Protein AF-A0A2D6PAX1-F1 (afdb_monomer_lite)

pLDDT: mean 83.86, std 14.82, range [37.62, 95.5]

Sequence (91 aa):
MGKTKLAYLSLKNISEGCFSDEYAINVENYWGETTSGFFEKQHVKEGMLEVKVVEEKGNMVSIIVPGRFIEGNEEAGMGNFITVNRKTIIP

Radius of gyration: 12.45 Å; chains: 1; bounding box: 28×24×34 Å

Foldseek 3Di:
DDDKDKWKFQFDDWAQDPDNQWIWTWDQAAVRDIWIWIDGVVQADPRIGIWIFDDDDPQKTKIAGPGGTPDDPPDDPPGDIGIHGNVRIGD

Structure (mmCIF, N/CA/C/O backbo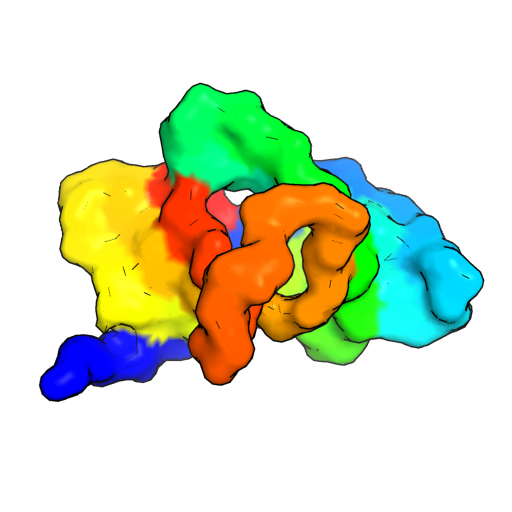ne):
data_AF-A0A2D6PAX1-F1
#
_entry.id   AF-A0A2D6PAX1-F1
#
loop_
_atom_site.group_PDB
_atom_site.id
_atom_site.type_sy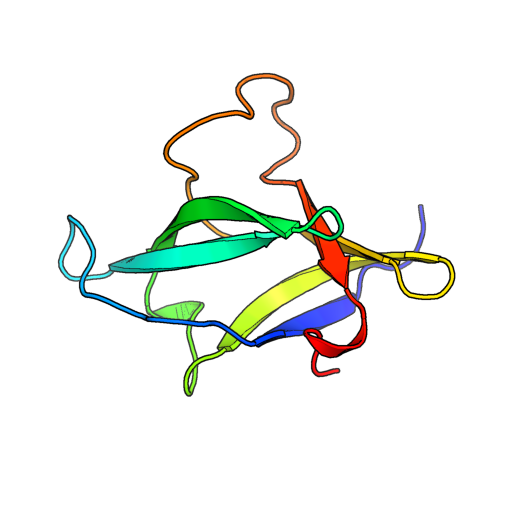mbol
_atom_site.label_atom_id
_atom_site.label_alt_id
_atom_site.label_comp_id
_atom_site.label_asym_id
_atom_site.label_entity_id
_atom_site.label_seq_id
_atom_site.pdbx_PDB_ins_code
_atom_site.Cartn_x
_atom_site.Cartn_y
_atom_site.Cartn_z
_atom_site.occupancy
_atom_site.B_iso_or_equiv
_atom_site.auth_seq_id
_atom_site.auth_comp_id
_atom_site.auth_as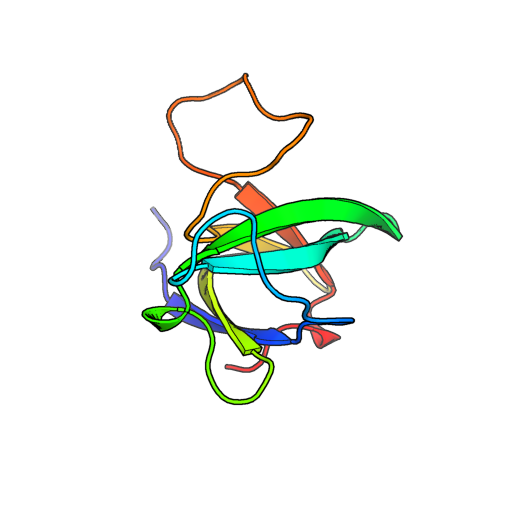ym_id
_atom_site.auth_atom_id
_atom_site.pdbx_PDB_model_num
ATOM 1 N N . MET A 1 1 ? -2.067 -10.847 21.616 1.00 49.34 1 MET A N 1
ATOM 2 C CA . MET A 1 1 ? -1.814 -10.349 20.246 1.00 49.34 1 MET A CA 1
ATOM 3 C C . MET A 1 1 ? -3.155 -10.199 19.550 1.00 49.34 1 MET A C 1
ATOM 5 O O . MET A 1 1 ? -3.947 -11.132 19.617 1.00 49.34 1 MET A O 1
ATOM 9 N N . GLY A 1 2 ? -3.448 -9.027 18.978 1.00 58.53 2 GLY A N 1
ATOM 10 C CA . GLY A 1 2 ? -4.664 -8.823 18.182 1.00 58.53 2 GLY A CA 1
ATOM 11 C C . GLY A 1 2 ? -4.677 -9.749 16.962 1.00 58.53 2 GLY A C 1
ATOM 12 O O . GLY A 1 2 ? -3.617 -10.147 16.480 1.00 58.53 2 GLY A O 1
ATOM 13 N N . LYS A 1 3 ? -5.865 -10.138 16.489 1.00 70.50 3 LYS A N 1
ATOM 14 C CA . LYS A 1 3 ? -5.992 -10.931 15.259 1.00 70.50 3 LYS A CA 1
ATOM 15 C C . LYS A 1 3 ? -5.556 -10.060 14.082 1.00 70.50 3 LYS A C 1
ATOM 17 O O . LYS A 1 3 ? -6.142 -9.002 13.871 1.00 70.50 3 LYS A O 1
ATOM 22 N N . THR A 1 4 ? -4.548 -10.495 13.333 1.00 83.38 4 THR A N 1
ATOM 23 C CA . THR A 1 4 ? -4.205 -9.865 12.056 1.00 83.38 4 THR A CA 1
ATOM 24 C C . THR A 1 4 ? -5.266 -10.218 11.018 1.00 83.38 4 THR A C 1
ATOM 26 O O . THR A 1 4 ? -5.797 -11.332 11.023 1.00 83.38 4 THR A O 1
ATOM 29 N N . LYS A 1 5 ? -5.598 -9.272 10.137 1.00 90.81 5 LYS A N 1
ATOM 30 C CA . LYS A 1 5 ? -6.501 -9.509 8.999 1.00 90.81 5 LYS A CA 1
ATOM 31 C C . LYS A 1 5 ? -5.832 -9.099 7.693 1.00 90.81 5 LYS A C 1
ATOM 33 O O . LYS A 1 5 ? -5.055 -8.146 7.680 1.00 90.81 5 LYS A O 1
ATOM 38 N N . LEU A 1 6 ? -6.124 -9.830 6.621 1.00 91.88 6 LEU A N 1
ATOM 39 C CA . LEU A 1 6 ? -5.756 -9.418 5.268 1.00 91.88 6 LEU A CA 1
ATOM 40 C C . LEU A 1 6 ? -6.646 -8.249 4.840 1.00 91.88 6 LEU A C 1
ATOM 42 O O . LEU A 1 6 ? -7.802 -8.178 5.253 1.00 91.88 6 LEU A O 1
ATOM 46 N N . ALA A 1 7 ? -6.067 -7.330 4.079 1.00 94.00 7 ALA A N 1
ATOM 47 C CA . ALA A 1 7 ? -6.741 -6.202 3.454 1.00 94.00 7 ALA A CA 1
ATOM 48 C C . ALA A 1 7 ? -5.918 -5.743 2.241 1.00 94.00 7 ALA A C 1
ATOM 50 O O . ALA A 1 7 ? -4.816 -6.241 1.997 1.00 94.00 7 ALA A O 1
ATOM 51 N N . TYR A 1 8 ? -6.421 -4.743 1.528 1.00 94.12 8 TYR A N 1
ATOM 52 C CA . TYR A 1 8 ? -5.754 -4.151 0.379 1.00 94.12 8 TYR A CA 1
ATOM 53 C C . TYR A 1 8 ? -5.486 -2.663 0.606 1.00 94.12 8 TYR A C 1
ATOM 55 O O . TYR A 1 8 ? -6.373 -1.905 0.991 1.00 94.12 8 TYR A O 1
ATOM 63 N N . LEU A 1 9 ? -4.255 -2.226 0.364 1.00 93.19 9 LEU A N 1
ATOM 64 C CA . LEU A 1 9 ? -3.874 -0.821 0.340 1.00 93.19 9 LEU A CA 1
ATOM 65 C C . LEU A 1 9 ? -4.030 -0.286 -1.085 1.00 93.19 9 LEU A C 1
ATOM 67 O O . LEU A 1 9 ? -3.372 -0.768 -2.007 1.00 93.19 9 LEU A O 1
ATOM 71 N N . SER A 1 10 ? -4.862 0.738 -1.264 1.00 92.31 10 SER A N 1
ATOM 72 C CA . SER A 1 10 ? -4.946 1.468 -2.529 1.00 92.31 10 SER A CA 1
ATOM 73 C C . SER A 1 10 ? -3.615 2.156 -2.815 1.00 92.31 10 SER A C 1
ATOM 75 O O . SER A 1 10 ? -3.139 2.953 -2.004 1.00 92.31 10 SER A O 1
ATOM 77 N N . LEU A 1 11 ? -3.043 1.894 -3.986 1.00 89.00 11 LEU A N 1
ATOM 78 C CA . LEU A 1 11 ? -1.782 2.494 -4.396 1.00 89.00 11 LEU A CA 1
ATOM 79 C C . LEU A 1 11 ? -2.017 3.745 -5.239 1.00 89.00 11 LEU A C 1
ATOM 81 O O . LEU A 1 11 ? -3.017 3.865 -5.949 1.00 89.00 11 LEU A O 1
ATOM 85 N N . LYS A 1 12 ? -1.062 4.674 -5.183 1.00 82.25 12 LYS A N 1
ATOM 86 C CA . LYS A 1 12 ? -0.962 5.796 -6.118 1.00 82.25 12 LYS A CA 1
ATOM 87 C C . LYS A 1 12 ? 0.323 5.620 -6.920 1.00 82.25 12 LYS A C 1
ATOM 89 O O . LYS A 1 12 ? 1.364 5.376 -6.324 1.00 82.25 12 LYS A O 1
ATOM 94 N N . ASN A 1 13 ? 0.246 5.802 -8.239 1.00 81.19 13 ASN A N 1
ATOM 95 C CA . ASN A 1 13 ? 1.392 5.799 -9.158 1.00 81.19 13 ASN A CA 1
ATOM 96 C C . ASN A 1 13 ? 2.247 4.522 -9.072 1.00 81.19 13 ASN A C 1
ATOM 98 O O . ASN A 1 13 ? 3.238 4.463 -8.349 1.00 81.19 13 ASN A O 1
ATOM 102 N N . ILE A 1 14 ? 1.853 3.510 -9.842 1.00 90.25 14 ILE A N 1
ATOM 103 C CA . ILE A 1 14 ? 2.601 2.258 -9.989 1.00 90.25 14 ILE A CA 1
ATOM 104 C C . ILE A 1 14 ? 3.498 2.388 -11.216 1.00 90.25 14 ILE A C 1
ATOM 106 O O . ILE A 1 14 ? 3.011 2.715 -12.299 1.00 90.25 14 ILE A O 1
ATOM 110 N N . SER A 1 15 ? 4.790 2.124 -11.053 1.00 91.75 15 SER A N 1
ATOM 111 C CA . SER A 1 15 ? 5.744 2.039 -12.158 1.00 91.75 15 SER A CA 1
ATOM 112 C C . SER A 1 15 ? 6.510 0.721 -12.116 1.00 91.75 15 SER A C 1
ATOM 114 O O . SER A 1 15 ? 6.520 0.026 -11.099 1.00 91.75 15 SER A O 1
ATOM 116 N N . GLU A 1 16 ? 7.166 0.368 -13.220 1.00 92.44 16 GLU A N 1
ATOM 117 C CA . GLU A 1 16 ? 8.056 -0.797 -13.260 1.00 92.44 16 GLU A CA 1
ATOM 118 C C . GLU A 1 16 ? 9.184 -0.656 -12.225 1.00 92.44 16 GLU A C 1
ATOM 120 O O . GLU A 1 16 ? 9.716 0.438 -12.011 1.00 92.44 16 GLU A O 1
ATOM 125 N N . GLY A 1 17 ? 9.490 -1.760 -11.539 1.00 87.62 17 GLY A N 1
ATOM 126 C CA . GLY A 1 17 ? 10.563 -1.841 -10.555 1.00 87.62 17 GLY A CA 1
ATOM 127 C C . GLY A 1 17 ? 11.950 -1.987 -11.186 1.00 87.62 17 GLY A C 1
ATOM 128 O O . GLY A 1 17 ? 12.119 -1.962 -12.404 1.00 87.62 17 GLY A O 1
ATOM 129 N N . CYS A 1 18 ? 12.962 -2.154 -10.331 1.00 84.44 18 CYS A N 1
ATOM 130 C CA . CYS A 1 18 ? 14.333 -2.433 -10.770 1.00 84.44 18 CYS A CA 1
ATOM 131 C C . CYS A 1 18 ? 14.452 -3.837 -11.392 1.00 84.44 18 CYS A C 1
ATOM 133 O O . CYS A 1 18 ? 15.199 -4.041 -12.350 1.00 84.44 18 CYS A O 1
ATOM 135 N N . PHE A 1 19 ? 13.680 -4.793 -10.867 1.00 86.38 19 PHE A N 1
ATOM 136 C CA . PHE A 1 19 ? 13.581 -6.157 -11.374 1.00 86.38 19 PHE A CA 1
ATOM 137 C C . PHE A 1 19 ? 12.261 -6.381 -12.123 1.00 86.38 19 PHE A C 1
ATOM 139 O O . PHE A 1 19 ? 11.249 -5.734 -11.854 1.00 86.38 19 PHE A O 1
ATOM 146 N N . SER A 1 20 ? 12.268 -7.313 -13.083 1.00 87.50 20 SER A N 1
ATOM 147 C CA . SER A 1 20 ? 11.133 -7.566 -13.986 1.00 87.50 20 SER A CA 1
ATOM 148 C C . SER A 1 20 ? 9.859 -8.044 -13.282 1.00 87.50 20 SER A C 1
ATOM 150 O O . SER A 1 20 ? 8.762 -7.929 -13.831 1.00 87.50 20 SER A O 1
ATOM 152 N N . ASP A 1 21 ? 10.003 -8.610 -12.090 1.00 90.62 21 ASP A N 1
ATOM 153 C CA . ASP A 1 21 ? 8.955 -9.162 -11.235 1.00 90.62 21 ASP A CA 1
ATOM 154 C C . ASP A 1 21 ? 8.524 -8.207 -10.113 1.00 90.62 21 ASP A C 1
ATOM 156 O O . ASP A 1 21 ? 7.715 -8.586 -9.266 1.00 90.62 21 ASP A O 1
ATOM 160 N N . GLU A 1 22 ? 8.983 -6.954 -10.137 1.00 91.38 22 GLU A N 1
ATOM 161 C CA . GLU A 1 22 ? 8.665 -5.946 -9.128 1.00 91.38 22 GLU A CA 1
ATOM 162 C C . GLU A 1 22 ? 7.970 -4.713 -9.721 1.00 91.38 22 GLU A C 1
ATOM 164 O O . GLU A 1 22 ? 8.171 -4.331 -10.876 1.00 91.38 22 GLU A O 1
ATOM 169 N N . TYR A 1 23 ? 7.172 -4.050 -8.888 1.00 92.06 23 TYR A N 1
ATOM 170 C CA . TYR A 1 23 ? 6.732 -2.676 -9.089 1.00 92.06 23 TYR A CA 1
ATOM 171 C C . TYR A 1 23 ? 7.453 -1.744 -8.118 1.00 92.06 23 TYR A C 1
ATOM 173 O O . TYR A 1 23 ? 7.648 -2.086 -6.952 1.00 92.06 23 TYR A O 1
ATOM 181 N N . ALA A 1 24 ? 7.784 -0.543 -8.585 1.00 91.12 24 ALA A N 1
ATOM 182 C CA . ALA A 1 24 ? 8.134 0.584 -7.731 1.00 91.12 24 ALA A CA 1
ATOM 183 C C . ALA A 1 24 ? 6.856 1.358 -7.385 1.00 91.12 24 ALA A C 1
ATOM 185 O O . ALA A 1 24 ? 6.092 1.751 -8.272 1.00 91.12 24 ALA A O 1
ATOM 186 N N . ILE A 1 25 ? 6.599 1.539 -6.092 1.00 89.44 25 ILE A N 1
ATOM 187 C CA . ILE A 1 25 ? 5.361 2.122 -5.573 1.00 89.44 25 ILE A CA 1
ATOM 188 C C . ILE A 1 25 ? 5.695 3.137 -4.486 1.00 89.44 25 ILE A C 1
ATOM 190 O O . ILE A 1 25 ? 6.550 2.905 -3.631 1.00 89.44 25 ILE A O 1
ATOM 194 N N . ASN A 1 26 ? 4.961 4.245 -4.494 1.00 88.06 26 ASN A N 1
ATOM 195 C CA . ASN A 1 26 ? 4.997 5.251 -3.444 1.00 88.06 26 ASN A CA 1
ATOM 196 C C . ASN A 1 26 ? 3.819 5.054 -2.488 1.00 88.06 26 ASN A C 1
ATOM 198 O O . ASN A 1 26 ? 2.660 5.041 -2.908 1.00 88.06 26 ASN A O 1
ATOM 202 N N . VAL A 1 27 ? 4.114 4.930 -1.198 1.00 87.06 27 VAL A N 1
ATOM 203 C CA . VAL A 1 27 ? 3.110 4.821 -0.139 1.00 87.06 27 VAL A CA 1
ATOM 204 C C . VAL A 1 27 ? 3.122 6.099 0.687 1.00 87.06 27 VAL A C 1
ATOM 206 O O . VAL A 1 27 ? 4.148 6.484 1.236 1.00 87.06 27 VAL A O 1
ATOM 209 N N . GLU A 1 28 ? 1.967 6.753 0.773 1.00 88.38 28 GLU A N 1
ATOM 210 C CA . GLU A 1 28 ? 1.740 7.913 1.637 1.00 88.38 28 GLU A CA 1
ATOM 211 C C . GLU A 1 28 ? 1.323 7.417 3.028 1.00 88.38 28 GLU A C 1
ATOM 213 O O . GLU A 1 28 ? 0.338 6.682 3.167 1.00 88.38 28 GLU A O 1
ATOM 218 N N . ASN A 1 29 ? 2.078 7.784 4.061 1.00 90.25 29 ASN A N 1
ATOM 219 C CA . ASN A 1 29 ? 1.755 7.442 5.439 1.00 90.25 29 ASN A CA 1
ATOM 220 C C . ASN A 1 29 ? 0.658 8.368 6.002 1.00 90.25 29 ASN A C 1
ATOM 222 O O . ASN A 1 29 ? 0.200 9.316 5.366 1.00 90.25 29 ASN A O 1
ATOM 226 N N . TYR A 1 30 ? 0.205 8.093 7.224 1.00 90.62 30 TYR A N 1
ATOM 227 C CA . TYR A 1 30 ? -0.854 8.863 7.878 1.00 90.62 30 TYR A CA 1
ATOM 228 C C . TYR A 1 30 ? -0.511 10.353 8.059 1.00 90.62 30 TYR A C 1
ATOM 230 O O . TYR A 1 30 ? -1.416 11.187 8.074 1.00 90.62 30 TYR A O 1
ATOM 238 N N . TRP A 1 31 ? 0.777 10.682 8.178 1.00 89.44 31 TRP A N 1
ATOM 239 C CA . TRP A 1 31 ? 1.281 12.047 8.337 1.00 89.44 31 TRP A CA 1
ATOM 240 C C . TRP A 1 31 ? 1.492 12.774 6.999 1.00 89.44 31 TRP A C 1
ATOM 242 O O . TRP A 1 31 ? 1.860 13.946 6.997 1.00 89.44 31 TRP A O 1
ATOM 252 N N . GLY A 1 32 ? 1.201 12.118 5.870 1.00 88.00 32 GLY A N 1
ATOM 253 C CA . GLY A 1 32 ? 1.346 12.679 4.526 1.00 88.00 32 GLY A CA 1
ATOM 254 C C . GLY A 1 32 ? 2.760 12.566 3.955 1.00 88.00 32 GLY A C 1
ATOM 255 O O . GLY A 1 32 ? 3.021 13.082 2.869 1.00 88.00 32 GLY A O 1
ATOM 256 N N . GLU A 1 33 ? 3.675 11.892 4.651 1.00 87.69 33 GLU A N 1
ATOM 257 C CA . GLU A 1 33 ? 5.013 11.623 4.133 1.00 87.69 33 GLU A CA 1
ATOM 258 C C . GLU A 1 33 ? 4.939 10.453 3.156 1.00 87.69 33 GLU A C 1
ATOM 260 O O . GLU A 1 33 ? 4.201 9.488 3.363 1.00 87.69 33 GLU A O 1
ATOM 265 N N . THR A 1 34 ? 5.696 10.542 2.069 1.00 86.69 34 THR A N 1
ATOM 266 C CA . THR A 1 34 ? 5.724 9.506 1.039 1.00 86.69 34 THR A CA 1
ATOM 267 C C . THR A 1 34 ? 7.006 8.702 1.156 1.00 86.69 34 THR A C 1
ATOM 269 O O . THR A 1 34 ? 8.091 9.275 1.147 1.00 86.69 34 THR A O 1
ATOM 272 N N . THR A 1 35 ? 6.879 7.380 1.208 1.00 83.38 35 THR A N 1
ATOM 273 C CA . THR A 1 35 ? 8.012 6.452 1.170 1.00 83.38 35 THR A CA 1
ATOM 274 C C . THR A 1 35 ? 7.914 5.584 -0.076 1.00 83.38 35 THR A C 1
ATOM 276 O O . THR A 1 35 ? 6.861 5.013 -0.372 1.00 83.38 35 THR A O 1
ATOM 279 N N . SER A 1 36 ? 9.018 5.472 -0.807 1.00 85.50 36 SER A N 1
ATOM 280 C CA . SER A 1 36 ? 9.124 4.603 -1.977 1.00 85.50 36 SER A CA 1
ATOM 281 C C . SER A 1 36 ? 9.548 3.190 -1.575 1.00 85.50 36 SER A C 1
ATOM 283 O O . SER A 1 36 ? 10.421 3.001 -0.723 1.00 85.50 36 SER A O 1
ATOM 285 N N . GLY A 1 37 ? 8.954 2.190 -2.219 1.00 87.25 37 GLY A N 1
ATOM 286 C CA . GLY A 1 37 ? 9.317 0.788 -2.046 1.00 87.25 37 GLY A CA 1
ATOM 287 C C . GLY A 1 37 ? 9.194 -0.018 -3.332 1.00 87.25 37 GLY A C 1
ATOM 288 O O . GLY A 1 37 ? 8.527 0.392 -4.285 1.00 87.25 37 GLY A O 1
ATOM 289 N N . PHE A 1 38 ? 9.841 -1.178 -3.329 1.00 89.06 38 PHE A N 1
ATOM 290 C CA . PHE A 1 38 ? 9.719 -2.202 -4.355 1.00 89.06 38 PHE A CA 1
ATOM 291 C C . PHE A 1 38 ? 8.896 -3.374 -3.821 1.00 89.06 38 PHE A C 1
ATOM 293 O O . PHE A 1 38 ? 9.122 -3.859 -2.705 1.00 89.06 38 PHE A O 1
ATOM 300 N N . PHE A 1 39 ? 7.932 -3.815 -4.624 1.00 88.44 39 PHE A N 1
ATOM 301 C CA . PHE A 1 39 ? 6.950 -4.828 -4.253 1.00 88.44 39 PHE A CA 1
ATOM 302 C C . PHE A 1 39 ? 6.837 -5.861 -5.364 1.00 88.44 39 PHE A C 1
ATOM 304 O O . PHE A 1 39 ? 6.694 -5.499 -6.531 1.00 88.44 39 PHE A O 1
ATOM 311 N N . GLU A 1 40 ? 6.856 -7.142 -5.008 1.00 89.56 40 GLU A N 1
ATOM 312 C CA . GLU A 1 40 ? 6.663 -8.213 -5.984 1.00 89.56 40 GLU A CA 1
ATOM 313 C C . GLU A 1 40 ? 5.277 -8.102 -6.628 1.00 89.56 40 GLU A C 1
ATOM 315 O O . GLU A 1 40 ? 4.263 -7.918 -5.944 1.00 89.56 40 GLU A O 1
ATOM 320 N N . LYS A 1 41 ? 5.214 -8.265 -7.952 1.00 91.25 41 LYS A N 1
ATOM 321 C CA . LYS A 1 41 ? 3.981 -8.117 -8.740 1.00 91.25 41 LYS A CA 1
ATOM 322 C C . LYS A 1 41 ? 2.857 -9.036 -8.257 1.00 91.25 41 LYS A C 1
ATOM 324 O O . LYS A 1 41 ? 1.695 -8.669 -8.369 1.00 91.25 41 LYS A O 1
ATOM 329 N N . GLN A 1 42 ? 3.181 -10.192 -7.672 1.00 90.75 42 GLN A N 1
ATOM 330 C CA . GLN A 1 42 ? 2.187 -11.120 -7.119 1.00 90.75 42 GLN A CA 1
ATOM 331 C C . GLN A 1 42 ? 1.384 -10.547 -5.939 1.00 90.75 42 GLN A C 1
ATOM 333 O O . GLN A 1 42 ? 0.252 -10.968 -5.713 1.00 90.75 42 GLN A O 1
ATOM 338 N N . HIS A 1 43 ? 1.940 -9.575 -5.209 1.00 90.38 43 HIS A N 1
ATOM 339 C CA . HIS A 1 43 ? 1.251 -8.892 -4.112 1.00 90.38 43 HIS A CA 1
ATOM 340 C C . HIS A 1 43 ? 0.439 -7.683 -4.582 1.00 90.38 43 HIS A C 1
ATOM 342 O O . HIS A 1 43 ? -0.283 -7.086 -3.782 1.00 90.38 43 HIS A O 1
ATOM 348 N N . VAL A 1 44 ? 0.545 -7.316 -5.862 1.00 90.75 44 VAL A N 1
ATOM 349 C CA . VAL A 1 44 ? -0.118 -6.148 -6.437 1.00 90.75 44 VAL A CA 1
ATOM 350 C C . VAL A 1 44 ? -1.190 -6.599 -7.419 1.00 90.75 44 VAL A C 1
ATOM 352 O O . VAL A 1 44 ? -0.901 -7.114 -8.497 1.00 90.75 44 VAL A O 1
ATOM 355 N N . LYS A 1 45 ? -2.454 -6.367 -7.068 1.00 89.38 45 LYS A N 1
ATOM 356 C CA . LYS A 1 45 ? -3.610 -6.737 -7.885 1.00 89.38 45 LYS A CA 1
ATOM 357 C C . LYS A 1 45 ? -4.460 -5.511 -8.169 1.00 89.38 45 LYS A C 1
ATOM 359 O O . LYS A 1 45 ? -4.877 -4.829 -7.243 1.00 89.38 45 LYS A O 1
ATOM 364 N N . GLU A 1 46 ? -4.724 -5.245 -9.449 1.00 89.75 46 GLU A N 1
ATOM 365 C CA . GLU A 1 46 ? -5.664 -4.192 -9.882 1.00 89.75 46 GLU A CA 1
ATOM 366 C C . GLU A 1 46 ? -5.378 -2.812 -9.254 1.00 89.75 46 GLU A C 1
ATOM 368 O O . GLU A 1 46 ? -6.284 -2.065 -8.900 1.00 89.75 46 GLU A O 1
ATOM 373 N N . GLY A 1 47 ? -4.100 -2.460 -9.091 1.00 88.94 47 GLY A N 1
ATOM 374 C CA . GLY A 1 47 ? -3.712 -1.180 -8.493 1.00 88.94 47 GLY A CA 1
ATOM 375 C C . GLY A 1 47 ? -3.705 -1.150 -6.959 1.00 88.94 47 GLY A C 1
ATOM 376 O O . GLY A 1 47 ? -3.583 -0.081 -6.363 1.00 88.94 47 GLY A O 1
ATOM 377 N N . MET A 1 48 ? -3.832 -2.307 -6.312 1.00 93.88 48 MET A N 1
ATOM 378 C CA . MET A 1 48 ? -3.872 -2.450 -4.860 1.00 93.88 48 MET A CA 1
ATOM 379 C C . MET A 1 48 ? -2.769 -3.387 -4.372 1.00 93.88 48 MET A C 1
ATOM 381 O O . MET A 1 48 ? -2.465 -4.376 -5.033 1.00 93.88 48 MET A O 1
ATOM 385 N N . LEU A 1 49 ? -2.200 -3.102 -3.203 1.00 92.44 49 LEU A N 1
ATOM 386 C CA . LEU A 1 49 ? -1.213 -3.950 -2.535 1.00 92.44 49 LEU A CA 1
ATOM 387 C C . LEU A 1 49 ? -1.886 -4.776 -1.440 1.00 92.44 49 LEU A C 1
ATOM 389 O O . LEU A 1 49 ? -2.555 -4.217 -0.576 1.00 92.44 49 LEU A O 1
ATOM 393 N N . GLU A 1 50 ? -1.688 -6.089 -1.440 1.00 93.12 50 GLU A N 1
ATOM 394 C CA . GLU A 1 50 ? -2.119 -6.950 -0.337 1.00 93.12 50 GLU A CA 1
ATOM 395 C C . GLU A 1 50 ? -1.286 -6.672 0.923 1.00 93.12 50 GLU A C 1
ATOM 397 O O . GLU A 1 50 ? -0.056 -6.673 0.889 1.00 93.12 50 GLU A O 1
ATOM 402 N N . VAL A 1 51 ? -1.952 -6.428 2.053 1.00 92.56 51 VAL A N 1
ATOM 403 C CA . VAL A 1 51 ? -1.315 -6.049 3.323 1.00 92.56 51 VAL A CA 1
ATOM 404 C C . VAL A 1 51 ? -1.965 -6.759 4.505 1.00 92.56 51 VAL A C 1
ATOM 406 O O . VAL A 1 51 ? -3.097 -7.241 4.432 1.00 92.56 51 VAL A O 1
ATOM 409 N N . LYS A 1 52 ? -1.264 -6.803 5.640 1.00 92.44 52 LYS A N 1
ATOM 410 C CA . LYS A 1 52 ? -1.829 -7.310 6.900 1.0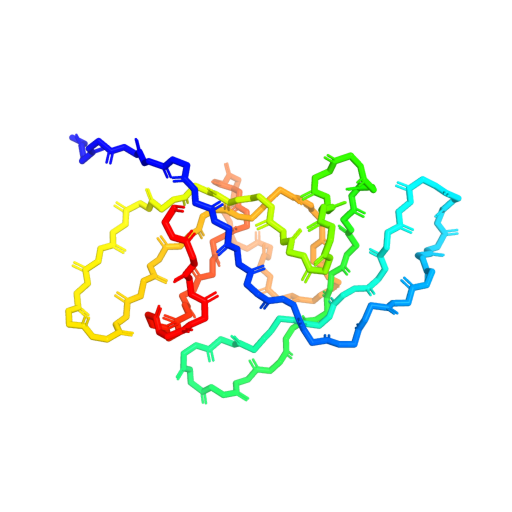0 9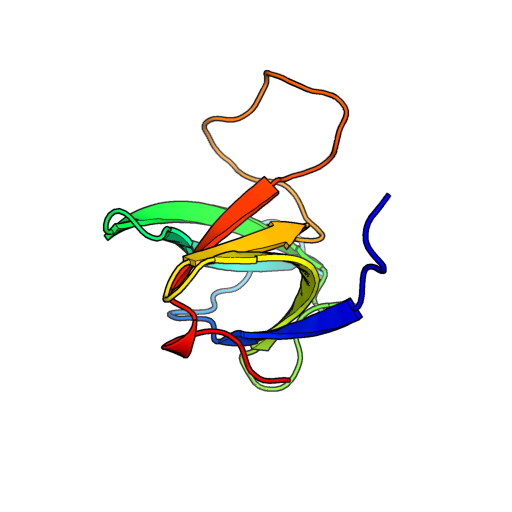2.44 52 LYS A CA 1
ATOM 411 C C . LYS A 1 52 ? -2.110 -6.157 7.847 1.00 92.44 52 LYS A C 1
ATOM 413 O O . LYS A 1 52 ? -1.178 -5.495 8.287 1.00 92.44 52 LYS A O 1
ATOM 418 N N . VAL A 1 53 ? -3.368 -5.953 8.217 1.00 92.94 53 VAL A N 1
ATOM 419 C CA . VAL A 1 53 ? -3.750 -4.985 9.252 1.00 92.94 53 VAL A CA 1
ATOM 420 C C . VAL A 1 53 ? -3.429 -5.563 10.626 1.00 92.94 53 VAL A 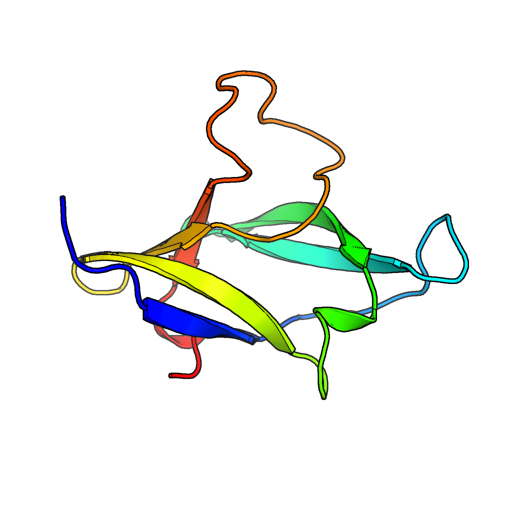C 1
ATOM 422 O O . VAL A 1 53 ? -3.838 -6.684 10.945 1.00 92.94 53 VAL A O 1
ATOM 425 N N . VAL A 1 54 ? -2.708 -4.787 11.435 1.00 93.06 54 VAL A N 1
ATOM 426 C CA . VAL A 1 54 ? -2.310 -5.165 12.800 1.00 93.06 54 VAL A CA 1
ATOM 427 C C . VAL A 1 54 ? -3.059 -4.389 13.876 1.00 93.06 54 VAL A C 1
ATOM 429 O O . VAL A 1 54 ? -3.326 -4.934 14.944 1.00 93.06 54 VAL A O 1
ATOM 432 N N . GLU A 1 55 ? -3.415 -3.134 13.602 1.00 92.62 55 GLU A N 1
ATOM 433 C CA . GLU A 1 55 ? -4.095 -2.262 14.553 1.00 92.62 55 GLU A CA 1
ATOM 434 C C . GLU A 1 55 ? -4.929 -1.209 13.819 1.00 92.62 55 GLU A C 1
ATOM 436 O O . GLU A 1 55 ? -4.525 -0.683 12.783 1.00 92.62 55 GLU A O 1
ATOM 441 N N . GLU A 1 56 ? -6.090 -0.880 14.385 1.00 93.38 56 GLU A N 1
ATOM 442 C CA . GLU A 1 56 ? -6.939 0.213 13.926 1.00 93.38 56 GLU A CA 1
ATOM 443 C C . GLU A 1 56 ? -7.312 1.119 15.098 1.00 93.38 56 GLU A C 1
ATOM 445 O O . GLU A 1 56 ? -7.849 0.655 16.106 1.00 93.38 56 GLU A O 1
ATOM 450 N N . LYS A 1 57 ? -7.068 2.423 14.951 1.00 94.00 57 LYS A N 1
ATOM 451 C CA . LYS A 1 57 ? -7.398 3.448 15.949 1.00 94.00 57 LYS A CA 1
ATOM 452 C C . LYS A 1 57 ? -7.967 4.679 15.252 1.00 94.00 57 LYS A C 1
ATOM 454 O O . LYS A 1 57 ? -7.237 5.468 14.658 1.00 94.00 57 LYS A O 1
ATOM 459 N N . GLY A 1 58 ? -9.286 4.856 15.316 1.00 94.31 58 GLY A N 1
ATOM 460 C CA . GLY A 1 58 ? -9.957 5.964 14.631 1.00 94.31 58 GLY A CA 1
ATOM 461 C C . GLY A 1 58 ? -9.708 5.921 13.119 1.00 94.31 58 GLY A C 1
ATOM 462 O O . GLY A 1 58 ? -10.114 4.968 12.463 1.00 94.31 58 GLY A O 1
ATOM 463 N N . ASN A 1 59 ? -9.032 6.939 12.579 1.00 95.50 59 ASN A N 1
ATOM 464 C CA . ASN A 1 59 ? -8.676 7.022 11.156 1.00 95.50 59 ASN A CA 1
ATOM 465 C C . ASN A 1 59 ? -7.279 6.473 10.830 1.00 95.50 59 ASN A C 1
ATOM 467 O O . ASN A 1 59 ? -6.869 6.537 9.673 1.00 95.50 59 ASN A O 1
ATOM 471 N N . MET A 1 60 ? -6.553 5.954 11.818 1.00 95.00 60 MET A N 1
ATOM 472 C CA . MET A 1 60 ? -5.234 5.352 11.640 1.00 95.00 60 MET A CA 1
ATOM 473 C C . MET A 1 60 ? -5.368 3.838 11.495 1.00 95.00 60 MET A C 1
ATOM 475 O O . MET A 1 60 ? -6.056 3.192 12.294 1.00 95.00 60 MET A O 1
ATOM 479 N N . VAL A 1 61 ? -4.685 3.278 10.499 1.00 94.75 61 VAL A N 1
ATOM 480 C CA . VAL A 1 61 ? -4.564 1.831 10.304 1.00 94.75 61 VAL A CA 1
ATOM 481 C C . VAL A 1 61 ? -3.092 1.478 10.172 1.00 94.75 61 VAL A C 1
ATOM 483 O O . VAL A 1 61 ? -2.422 1.942 9.250 1.00 94.75 61 VAL A O 1
ATOM 486 N N . SER A 1 62 ? -2.601 0.650 11.085 1.00 92.44 62 SER A N 1
ATOM 487 C CA . SER A 1 62 ? -1.242 0.121 11.042 1.00 92.44 62 SER A CA 1
ATOM 488 C C . SER A 1 62 ? -1.243 -1.192 10.271 1.00 92.44 62 SER A C 1
ATOM 490 O O . SER A 1 62 ? -2.023 -2.104 10.573 1.00 92.44 62 SER A O 1
ATOM 492 N N . ILE A 1 63 ? -0.368 -1.285 9.275 1.00 91.50 63 ILE A N 1
ATOM 493 C CA . ILE A 1 63 ? -0.264 -2.409 8.349 1.00 91.50 63 ILE A CA 1
ATOM 494 C C . ILE A 1 63 ? 1.168 -2.931 8.268 1.00 91.50 63 ILE A C 1
ATOM 496 O O . ILE A 1 63 ? 2.128 -2.180 8.426 1.00 91.50 63 ILE A O 1
ATOM 500 N N . ILE A 1 64 ? 1.292 -4.221 7.974 1.00 89.06 64 ILE A N 1
ATOM 501 C CA . ILE A 1 64 ? 2.523 -4.838 7.490 1.00 89.06 64 ILE A CA 1
ATOM 502 C C . ILE A 1 64 ? 2.410 -4.934 5.974 1.00 89.06 64 ILE A C 1
ATOM 504 O O . ILE A 1 64 ? 1.457 -5.527 5.455 1.00 89.06 64 ILE A O 1
ATOM 508 N N . VAL A 1 65 ? 3.391 -4.363 5.287 1.00 87.19 65 VAL A N 1
ATOM 509 C CA . VAL A 1 65 ? 3.481 -4.319 3.826 1.00 87.19 65 VAL A CA 1
ATOM 510 C C . VAL A 1 65 ? 4.542 -5.318 3.332 1.00 87.19 65 VAL A C 1
ATOM 512 O O . VAL A 1 65 ? 5.672 -5.297 3.835 1.00 87.19 65 VAL A O 1
ATOM 515 N N . PRO A 1 66 ? 4.208 -6.217 2.382 1.00 81.00 66 PRO A N 1
ATOM 516 C CA . PRO A 1 66 ? 5.159 -7.188 1.847 1.00 81.00 66 PRO A CA 1
ATOM 517 C C . PRO A 1 66 ? 6.068 -6.499 0.828 1.00 81.00 66 PRO A C 1
ATOM 519 O O . PRO A 1 66 ? 5.589 -6.049 -0.201 1.00 81.00 66 PRO A O 1
ATOM 522 N N . GLY A 1 67 ? 7.366 -6.375 1.088 1.00 77.25 67 GLY A N 1
ATOM 523 C CA . GLY A 1 67 ? 8.268 -5.730 0.129 1.00 77.25 67 GLY A CA 1
ATOM 524 C C . GLY A 1 67 ? 9.551 -5.215 0.756 1.00 77.25 67 GLY A C 1
ATOM 525 O O . GLY A 1 67 ? 9.923 -5.617 1.859 1.00 77.25 67 GLY A O 1
ATOM 526 N N . ARG A 1 68 ? 10.233 -4.317 0.047 1.00 75.00 68 ARG A N 1
ATOM 527 C CA . ARG A 1 68 ? 11.455 -3.646 0.509 1.00 75.00 68 ARG A CA 1
ATOM 528 C C . ARG A 1 68 ? 11.303 -2.141 0.310 1.00 75.00 68 ARG A C 1
ATOM 530 O O . ARG A 1 68 ? 11.030 -1.704 -0.804 1.00 75.00 68 ARG A O 1
ATOM 537 N N . PHE A 1 69 ? 11.467 -1.354 1.370 1.00 72.38 69 PHE A N 1
ATOM 538 C CA . PHE A 1 69 ? 11.473 0.111 1.272 1.00 72.38 69 PHE A CA 1
ATOM 539 C C . PHE A 1 69 ? 12.887 0.631 1.017 1.00 72.38 69 PHE A C 1
ATOM 541 O O . PHE A 1 69 ? 13.858 0.026 1.465 1.00 72.38 69 PHE A O 1
ATOM 548 N N . ILE A 1 70 ? 12.988 1.724 0.256 1.00 57.84 70 ILE A N 1
ATOM 549 C CA . ILE A 1 70 ? 14.267 2.266 -0.233 1.00 57.84 70 ILE A CA 1
ATOM 550 C C . ILE A 1 70 ? 14.959 3.118 0.840 1.00 57.84 70 ILE A C 1
ATOM 552 O O . ILE A 1 70 ? 16.182 3.112 0.919 1.00 57.84 70 ILE A O 1
ATOM 556 N N . GLU A 1 71 ? 14.201 3.798 1.703 1.00 57.59 71 GLU A N 1
ATOM 557 C CA . GLU A 1 71 ? 14.750 4.609 2.793 1.00 57.59 71 GLU A CA 1
ATOM 558 C C . GLU A 1 71 ? 13.884 4.492 4.058 1.00 57.59 71 GLU A C 1
ATOM 560 O O . GLU A 1 71 ? 12.657 4.582 3.989 1.00 57.59 71 GLU A O 1
ATOM 565 N N . GLY A 1 72 ? 14.529 4.334 5.222 1.00 49.50 72 GLY A N 1
ATOM 566 C CA . GLY A 1 72 ? 13.968 4.827 6.487 1.00 49.50 72 GLY A CA 1
ATOM 567 C C . GLY A 1 72 ? 13.366 3.838 7.490 1.00 49.50 72 GLY A C 1
ATOM 568 O O . GLY A 1 72 ? 12.591 4.280 8.331 1.00 49.50 72 GLY A O 1
ATOM 569 N N . ASN A 1 73 ? 13.701 2.543 7.477 1.00 46.94 73 ASN A N 1
ATOM 570 C CA . ASN A 1 73 ? 13.353 1.674 8.615 1.00 46.94 73 ASN A CA 1
ATOM 571 C C . ASN A 1 73 ? 14.359 0.523 8.806 1.00 46.94 73 ASN A C 1
ATOM 573 O O . ASN A 1 73 ? 14.023 -0.653 8.707 1.00 46.94 73 ASN A O 1
ATOM 577 N N . GLU A 1 74 ? 15.632 0.866 9.035 1.00 46.41 74 GLU A N 1
ATOM 578 C CA . GLU A 1 74 ? 16.649 -0.110 9.477 1.00 46.41 74 GLU A CA 1
ATOM 579 C C . GLU A 1 74 ? 16.476 -0.508 10.954 1.00 46.41 74 GLU A C 1
ATOM 581 O O . GLU A 1 74 ? 17.037 -1.512 11.400 1.00 46.41 74 GLU A O 1
ATOM 586 N N . GLU A 1 75 ? 15.662 0.225 11.722 1.00 42.59 75 GLU A N 1
ATOM 587 C CA . GLU A 1 75 ? 15.224 -0.245 13.030 1.00 42.59 75 GLU A CA 1
ATOM 588 C C . GLU A 1 75 ? 14.100 -1.272 12.872 1.00 42.59 75 GLU A C 1
ATOM 590 O O . GLU A 1 75 ? 12.975 -0.960 12.499 1.00 42.59 75 GLU A O 1
ATOM 595 N N . ALA A 1 76 ? 14.430 -2.500 13.267 1.00 37.62 76 ALA A N 1
ATOM 596 C CA . ALA A 1 76 ? 13.548 -3.624 13.558 1.00 37.62 76 ALA A CA 1
ATOM 597 C C . ALA A 1 76 ? 13.422 -4.659 12.434 1.00 37.62 76 ALA A C 1
ATOM 599 O O . ALA A 1 76 ? 12.682 -4.517 11.463 1.00 37.62 76 ALA A O 1
ATOM 600 N N . GLY A 1 77 ? 14.033 -5.821 12.685 1.00 39.00 77 GLY A N 1
ATOM 601 C CA . GLY A 1 77 ? 13.719 -7.105 12.050 1.00 39.00 77 GLY A CA 1
ATOM 602 C C . GLY A 1 77 ? 12.288 -7.596 12.326 1.00 39.00 77 GLY A C 1
ATOM 603 O O . GLY A 1 77 ? 12.090 -8.763 12.648 1.00 39.00 77 GLY A O 1
ATOM 604 N N . MET A 1 78 ? 11.292 -6.710 12.236 1.00 41.66 78 MET A N 1
ATOM 605 C CA . MET A 1 78 ? 9.870 -6.965 12.467 1.00 41.66 78 MET A CA 1
ATOM 606 C C . MET A 1 78 ? 9.009 -6.806 11.199 1.00 41.66 78 MET A C 1
ATOM 608 O O . MET A 1 78 ? 7.809 -7.062 11.245 1.00 41.66 78 MET A O 1
ATOM 612 N N . GLY A 1 79 ? 9.612 -6.497 10.048 1.00 55.59 79 GLY A N 1
ATOM 613 C CA . GLY A 1 79 ? 8.899 -6.274 8.789 1.00 55.59 79 GLY A CA 1
ATOM 614 C C . GLY A 1 79 ? 8.500 -4.812 8.612 1.00 55.59 79 GLY A C 1
ATOM 615 O O . GLY A 1 79 ? 8.490 -4.033 9.560 1.00 55.59 79 GLY A O 1
ATOM 616 N N . ASN A 1 80 ? 8.203 -4.421 7.377 1.00 75.44 80 ASN A N 1
ATOM 617 C CA . ASN A 1 80 ? 7.910 -3.031 7.052 1.00 75.44 80 ASN A CA 1
ATOM 618 C C . ASN A 1 80 ? 6.533 -2.642 7.613 1.00 75.44 80 ASN A C 1
ATOM 620 O O . ASN A 1 80 ? 5.495 -2.979 7.035 1.00 75.44 80 ASN A O 1
ATOM 624 N N . PHE A 1 81 ? 6.520 -1.970 8.761 1.00 85.00 81 PHE A N 1
ATOM 625 C CA . PHE A 1 81 ? 5.309 -1.393 9.331 1.00 85.00 81 PHE A CA 1
ATOM 626 C C . PHE A 1 81 ? 5.081 0.003 8.768 1.00 85.00 81 PHE A C 1
ATOM 628 O O . PHE A 1 81 ? 5.959 0.860 8.831 1.00 85.00 81 PHE A O 1
ATOM 635 N N . ILE A 1 82 ? 3.871 0.248 8.279 1.00 87.81 82 ILE A N 1
ATOM 636 C CA . ILE A 1 82 ? 3.416 1.577 7.879 1.00 87.81 82 ILE A CA 1
ATOM 637 C C . ILE A 1 82 ? 2.084 1.862 8.565 1.00 87.81 82 ILE A C 1
ATOM 639 O O . ILE A 1 82 ? 1.243 0.980 8.720 1.00 87.81 82 ILE A O 1
ATOM 643 N N . THR A 1 83 ? 1.877 3.114 8.965 1.00 92.50 83 THR A N 1
ATOM 644 C CA . THR A 1 83 ? 0.561 3.600 9.390 1.00 92.50 83 THR A CA 1
ATOM 645 C C . THR A 1 83 ? -0.023 4.452 8.275 1.00 92.50 83 THR A C 1
ATOM 647 O O . THR A 1 83 ? 0.614 5.415 7.857 1.00 92.50 83 THR A O 1
ATOM 650 N N . VAL A 1 84 ? -1.224 4.120 7.802 1.00 93.19 84 VAL A N 1
ATOM 651 C CA . VAL A 1 84 ? -1.940 4.851 6.744 1.00 93.19 84 VAL A CA 1
ATOM 652 C C . VAL A 1 84 ? -3.279 5.393 7.234 1.00 93.19 84 VAL A C 1
ATOM 654 O O . VAL A 1 84 ? -3.772 5.050 8.313 1.00 93.19 84 VAL A O 1
ATOM 657 N N . ASN A 1 85 ? -3.897 6.243 6.417 1.00 95.25 85 ASN A N 1
ATOM 658 C CA . ASN A 1 85 ? -5.265 6.684 6.641 1.00 95.25 85 ASN A CA 1
ATOM 659 C C . ASN A 1 85 ? -6.258 5.561 6.305 1.00 95.25 85 ASN A C 1
ATOM 661 O O . ASN A 1 85 ? -6.185 4.977 5.232 1.00 95.25 85 ASN A O 1
ATOM 665 N N . ARG A 1 86 ? -7.245 5.300 7.167 1.00 94.81 86 ARG A N 1
ATOM 666 C CA . ARG A 1 86 ? -8.251 4.239 6.967 1.00 94.81 86 ARG A CA 1
ATOM 667 C C . ARG A 1 86 ? -8.910 4.272 5.586 1.00 94.81 86 ARG A C 1
ATOM 669 O O . ARG A 1 86 ? -9.197 3.215 5.040 1.00 94.81 86 ARG A O 1
ATOM 676 N N . LYS A 1 87 ? -9.120 5.457 5.003 1.00 94.56 87 LYS A N 1
ATOM 677 C CA . LYS A 1 87 ? -9.738 5.605 3.674 1.00 94.56 87 LYS A CA 1
ATOM 678 C C . LYS A 1 87 ? -8.941 4.959 2.532 1.00 94.56 87 LYS A C 1
ATOM 680 O O . LYS A 1 87 ? -9.488 4.794 1.450 1.00 94.56 87 LYS A O 1
ATOM 685 N N . THR A 1 88 ? -7.658 4.655 2.741 1.00 93.00 88 THR A N 1
ATOM 686 C CA . THR A 1 88 ? -6.801 4.001 1.742 1.00 93.00 88 THR A CA 1
ATOM 687 C C . THR A 1 88 ? -6.814 2.478 1.869 1.00 93.00 88 THR A C 1
ATOM 689 O O . THR A 1 88 ? -6.198 1.813 1.041 1.00 93.00 88 THR A O 1
ATOM 692 N N . ILE A 1 89 ? -7.484 1.925 2.888 1.00 94.38 89 ILE A N 1
ATOM 693 C CA . ILE A 1 89 ? -7.605 0.485 3.122 1.00 94.38 89 ILE A CA 1
ATOM 694 C C . ILE A 1 89 ? -8.953 -0.014 2.607 1.00 94.38 89 ILE A C 1
ATOM 696 O O . ILE A 1 89 ? -10.010 0.491 2.988 1.00 94.38 89 ILE A O 1
ATOM 700 N N . ILE A 1 90 ? -8.895 -1.044 1.774 1.00 92.50 90 ILE A N 1
ATOM 701 C CA . ILE A 1 90 ? -10.027 -1.777 1.220 1.00 92.50 90 ILE A CA 1
ATOM 702 C C . ILE A 1 90 ? -10.082 -3.129 1.960 1.00 92.50 90 ILE A C 1
ATOM 704 O O . ILE A 1 90 ? -9.064 -3.827 1.975 1.00 92.50 90 ILE A O 1
ATOM 708 N N . PRO A 1 91 ? -11.193 -3.462 2.647 1.00 86.38 91 PRO A N 1
ATOM 709 C CA . PRO A 1 91 ? -11.317 -4.685 3.445 1.00 86.38 91 PRO A CA 1
ATOM 710 C C . PRO A 1 91 ? -11.157 -5.987 2.661 1.00 86.38 91 PRO A C 1
ATOM 712 O O . PRO A 1 91 ? -11.513 -6.010 1.462 1.00 86.38 91 PRO A O 1
#

Secondary structure (DSSP, 8-state):
-PPPEEEEEEPEEEEE-SSTTEEEEEEE-TTS-EEEEEEEGGGEETTEEEEEEEEEETTEEEEEESSEESSS--S-TT-EEEEEEGGGEE-